Protein AF-A0A1T1HM61-F1 (afdb_monomer)

Secondary structure (DSSP, 8-state):
----S--HHHHHHHHHHSTTS-B-HHHHHHHHHHHHHHHHTTSS-HHHHHHHHHHHHHHBTT-

Mean predicted aligned error: 5.08 Å

Foldseek 3Di:
DDDPDQFPLLVVLCVVQCVVQADEPVSLVVSLVSLVVCVVVVRDDPVSSVVSNVSSVNRYPDD

Solvent-accessible surface area (backbone atoms only — not comparable to full-atom values): 3746 Å² total; per-residue (Å²): 140,88,80,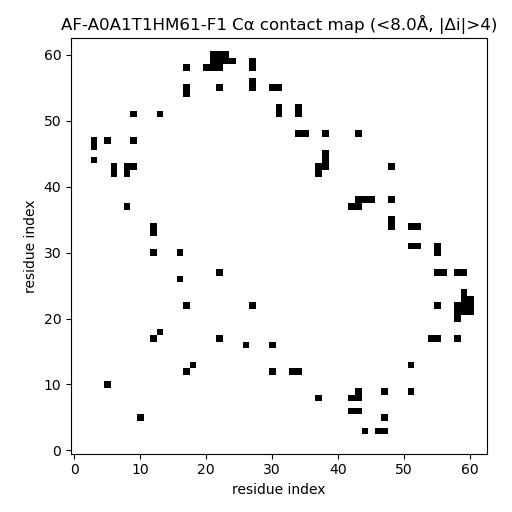91,74,74,44,72,57,53,54,50,49,45,58,75,65,47,72,79,60,62,29,53,73,70,55,33,54,49,43,50,55,52,44,53,53,36,40,76,70,63,54,35,53,72,68,55,40,55,47,52,52,52,52,46,60,73,20,39,72,85,124

Structure (mmCIF, N/CA/C/O backbone):
data_AF-A0A1T1HM61-F1
#
_entry.id   AF-A0A1T1HM61-F1
#
loop_
_atom_site.group_PDB
_atom_site.id
_atom_site.type_symbol
_atom_site.label_atom_id
_atom_site.label_alt_id
_atom_site.label_comp_id
_atom_site.label_asym_id
_atom_site.label_entity_id
_atom_site.label_seq_id
_atom_site.pdbx_PDB_ins_code
_atom_site.Cartn_x
_atom_site.Cartn_y
_atom_site.Cartn_z
_atom_site.occupancy
_atom_site.B_iso_or_equiv
_atom_site.auth_seq_id
_atom_site.auth_comp_id
_atom_site.auth_asym_id
_atom_site.auth_atom_id
_atom_site.pdbx_PDB_model_num
ATOM 1 N N . MET A 1 1 ? -17.052 -4.976 12.438 1.00 39.41 1 MET A N 1
ATOM 2 C CA . MET A 1 1 ? -16.612 -3.657 11.942 1.00 39.41 1 MET A CA 1
ATOM 3 C C . MET A 1 1 ? -16.544 -3.772 10.437 1.00 39.41 1 MET A C 1
ATOM 5 O O . MET A 1 1 ? -15.620 -4.397 9.947 1.00 39.41 1 MET A O 1
ATOM 9 N N . GLU A 1 2 ? -17.541 -3.258 9.725 1.00 42.31 2 GLU A N 1
ATOM 10 C CA . GLU A 1 2 ? -17.522 -3.220 8.261 1.00 42.31 2 GLU A CA 1
ATOM 11 C C . GLU A 1 2 ? -17.680 -1.770 7.817 1.00 42.31 2 GLU A C 1
ATOM 13 O O . GLU A 1 2 ? -18.767 -1.198 7.842 1.00 42.31 2 GLU A O 1
ATOM 18 N N . ALA A 1 3 ? -16.556 -1.169 7.447 1.00 41.06 3 ALA A N 1
ATOM 19 C CA . ALA A 1 3 ? -16.499 0.069 6.691 1.00 41.06 3 ALA A CA 1
ATOM 20 C C . ALA A 1 3 ? -15.463 -0.117 5.578 1.00 41.06 3 ALA A C 1
ATOM 22 O O . ALA A 1 3 ? -14.435 0.545 5.552 1.00 41.06 3 ALA A O 1
ATOM 23 N N . GLY A 1 4 ? -15.702 -1.068 4.676 1.00 56.31 4 GLY A N 1
ATOM 24 C CA . GLY A 1 4 ? -14.903 -1.189 3.459 1.00 56.31 4 GLY A CA 1
ATOM 25 C C . GLY A 1 4 ? -15.406 -0.196 2.419 1.00 56.31 4 GLY A C 1
ATO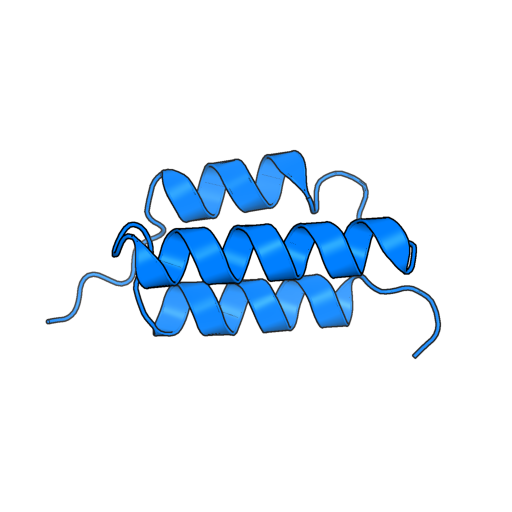M 26 O O . GLY A 1 4 ? -16.311 -0.546 1.668 1.00 56.31 4 GLY A O 1
ATOM 27 N N . LYS A 1 5 ? -14.895 1.047 2.410 1.00 55.56 5 LYS A N 1
ATOM 28 C CA . LYS A 1 5 ? -15.172 2.054 1.356 1.00 55.56 5 LYS A CA 1
ATOM 29 C C . LYS A 1 5 ? -13.998 3.030 1.137 1.00 55.56 5 LYS A C 1
ATOM 31 O O . LYS A 1 5 ? -14.204 4.240 1.047 1.00 55.56 5 LYS A O 1
ATOM 36 N N . ASN A 1 6 ? -12.779 2.507 1.011 1.00 66.25 6 ASN A N 1
ATOM 37 C CA . ASN A 1 6 ? -11.570 3.208 0.555 1.00 66.25 6 ASN A CA 1
ATOM 38 C C . ASN A 1 6 ? -11.246 4.474 1.345 1.00 66.25 6 ASN A C 1
ATOM 40 O O . ASN A 1 6 ? -11.498 5.596 0.881 1.00 66.25 6 ASN A O 1
ATOM 44 N N . SER A 1 7 ? -10.670 4.260 2.524 1.00 84.06 7 SER A N 1
ATOM 45 C CA . SER A 1 7 ? -9.996 5.252 3.352 1.00 84.06 7 SER A CA 1
ATOM 46 C C . SER A 1 7 ? -9.168 6.233 2.512 1.00 84.06 7 SER A C 1
ATOM 48 O O . SER A 1 7 ? -8.640 5.914 1.444 1.00 84.06 7 SER A O 1
ATOM 50 N N . ILE A 1 8 ? -9.051 7.474 2.992 1.00 91.75 8 ILE A N 1
ATOM 51 C CA . ILE A 1 8 ? -8.266 8.510 2.302 1.00 91.75 8 ILE A CA 1
ATOM 52 C C . ILE A 1 8 ? -6.818 8.032 2.095 1.00 91.75 8 ILE A C 1
ATOM 54 O O . ILE A 1 8 ? -6.256 8.253 1.027 1.00 91.75 8 ILE A O 1
ATOM 58 N N . ALA A 1 9 ? -6.259 7.314 3.074 1.00 93.38 9 ALA A N 1
ATOM 59 C CA . ALA A 1 9 ? -4.925 6.726 3.002 1.00 93.38 9 ALA A CA 1
ATOM 60 C C . ALA A 1 9 ? -4.775 5.726 1.846 1.00 93.38 9 ALA A C 1
ATOM 62 O O . ALA A 1 9 ? -3.826 5.842 1.076 1.00 93.38 9 ALA A O 1
ATOM 63 N N . TYR A 1 10 ? -5.734 4.811 1.670 1.00 93.19 10 TYR A N 1
ATOM 64 C CA . TYR A 1 10 ? -5.744 3.879 0.539 1.00 93.19 10 TYR A CA 1
ATOM 65 C C . TYR A 1 10 ? -5.738 4.621 -0.809 1.00 93.19 10 TYR A C 1
ATOM 67 O O . TYR A 1 10 ? -4.966 4.296 -1.710 1.00 93.19 10 TYR A O 1
ATOM 75 N N . ARG A 1 11 ? -6.572 5.663 -0.949 1.00 92.06 11 ARG A N 1
ATOM 76 C CA . ARG A 1 11 ? -6.687 6.418 -2.210 1.00 92.06 11 ARG A CA 1
ATOM 77 C C . ARG A 1 11 ? -5.414 7.192 -2.539 1.00 92.06 11 ARG A C 1
ATOM 79 O O . ARG A 1 11 ? -5.007 7.210 -3.696 1.00 92.06 11 ARG A O 1
ATOM 86 N N . ILE A 1 12 ? -4.811 7.830 -1.535 1.00 93.94 12 ILE A N 1
ATOM 87 C CA . ILE A 1 12 ? -3.544 8.555 -1.688 1.00 93.94 12 ILE A CA 1
ATOM 88 C C . ILE A 1 12 ? -2.444 7.581 -2.103 1.00 93.94 12 ILE A C 1
ATOM 90 O O . ILE A 1 12 ? -1.794 7.817 -3.115 1.00 93.94 12 ILE A O 1
ATOM 94 N N . TRP A 1 13 ? -2.322 6.446 -1.412 1.00 95.19 13 TRP A N 1
ATOM 95 C CA . TRP A 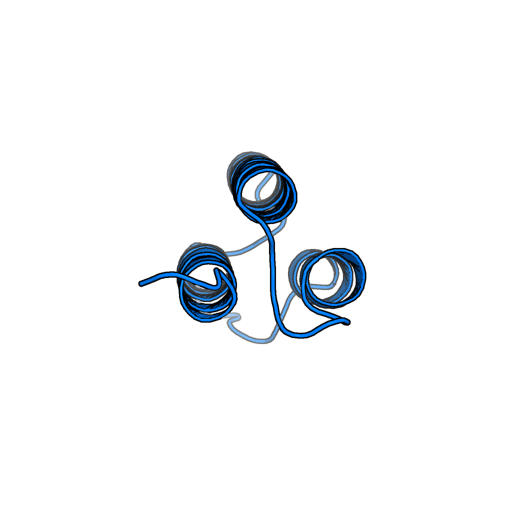1 13 ? -1.341 5.419 -1.755 1.00 95.19 13 TRP A CA 1
ATOM 96 C C . TRP A 1 13 ? -1.482 4.945 -3.208 1.00 95.19 13 TRP A C 1
ATOM 98 O O . TRP A 1 13 ? -0.490 4.869 -3.929 1.00 95.19 13 TRP A O 1
ATOM 108 N N . GLY A 1 14 ? -2.709 4.695 -3.681 1.00 93.19 14 GLY A N 1
ATOM 109 C CA . GLY A 1 14 ? -2.941 4.286 -5.069 1.00 93.19 14 GLY A CA 1
ATOM 110 C C . GLY A 1 14 ? -2.513 5.350 -6.088 1.00 93.19 14 GLY A C 1
ATOM 111 O O . GLY A 1 14 ? -1.937 5.018 -7.122 1.00 93.19 14 GLY A O 1
ATOM 112 N N . LEU A 1 15 ? -2.743 6.632 -5.790 1.00 91.81 15 LEU A N 1
ATOM 113 C CA . LEU A 1 15 ? -2.287 7.740 -6.637 1.00 91.81 15 LEU A CA 1
ATOM 114 C C . LEU A 1 15 ? -0.763 7.900 -6.625 1.00 91.81 15 LEU A C 1
ATOM 116 O O . LEU A 1 15 ? -0.186 8.214 -7.660 1.00 91.81 15 LEU A O 1
ATOM 120 N N . GLU A 1 16 ? -0.111 7.691 -5.485 1.00 92.00 16 GLU A N 1
ATOM 121 C CA . GLU A 1 16 ? 1.343 7.831 -5.365 1.00 92.00 16 GLU A CA 1
ATOM 122 C C . GLU A 1 16 ? 2.094 6.663 -6.009 1.00 92.00 16 GLU A C 1
ATOM 124 O O . GLU A 1 16 ? 3.127 6.871 -6.644 1.00 92.00 16 GLU A O 1
ATOM 129 N N . HIS A 1 17 ? 1.570 5.443 -5.870 1.00 91.25 17 HIS A N 1
ATOM 130 C CA . HIS A 1 17 ? 2.314 4.227 -6.191 1.00 91.25 17 HIS A CA 1
ATOM 131 C C . HIS A 1 17 ? 1.811 3.471 -7.420 1.00 91.25 17 HIS A C 1
ATOM 133 O O . HIS A 1 17 ? 2.565 2.669 -7.947 1.00 91.25 17 HIS A O 1
ATOM 139 N N . LEU A 1 18 ? 0.583 3.686 -7.906 1.00 86.88 18 LEU A N 1
ATOM 140 C CA . LEU A 1 18 ? 0.026 2.902 -9.025 1.00 86.88 18 LEU A CA 1
ATOM 141 C C . LEU A 1 18 ? -0.298 3.729 -10.277 1.00 86.88 18 LEU A C 1
ATOM 143 O O . LEU A 1 18 ? -0.747 3.168 -11.275 1.00 86.88 18 LEU A O 1
ATOM 147 N N . HIS A 1 19 ? -0.060 5.045 -10.270 1.00 73.94 19 HIS A N 1
ATOM 148 C CA . HIS A 1 19 ? -0.493 5.945 -11.349 1.00 73.94 19 HIS A CA 1
ATOM 149 C C . HIS A 1 19 ? 0.072 5.592 -12.737 1.00 73.94 19 HIS A C 1
ATOM 151 O O . HIS A 1 19 ? -0.595 5.821 -13.744 1.00 73.94 19 HIS A O 1
ATOM 157 N N . TYR A 1 20 ? 1.268 4.998 -12.795 1.00 71.06 20 TYR A N 1
ATOM 158 C CA . TYR A 1 20 ? 1.949 4.648 -14.048 1.00 71.06 20 TYR A CA 1
ATOM 159 C C . TYR A 1 20 ? 1.770 3.179 -14.475 1.00 71.06 20 TYR A C 1
ATOM 161 O O . TYR A 1 20 ? 2.303 2.770 -15.504 1.00 71.06 20 TYR A O 1
ATOM 169 N N . GLY A 1 21 ? 0.985 2.391 -13.728 1.00 73.25 21 GLY A N 1
ATOM 170 C CA . GLY A 1 21 ? 0.515 1.050 -14.103 1.00 73.25 21 GLY A CA 1
ATOM 171 C C . GLY A 1 21 ? 1.542 -0.086 -14.037 1.00 73.25 21 GLY A C 1
ATOM 172 O O . GLY A 1 21 ? 1.154 -1.215 -13.749 1.00 73.25 21 GLY A O 1
ATOM 173 N N . ILE A 1 22 ? 2.828 0.191 -14.265 1.00 86.12 22 ILE A N 1
ATOM 174 C CA . ILE A 1 22 ? 3.916 -0.787 -14.164 1.00 86.12 22 ILE A CA 1
ATOM 175 C C . ILE A 1 22 ? 4.956 -0.293 -13.162 1.00 86.12 22 ILE A C 1
ATOM 177 O O . ILE A 1 22 ? 5.518 0.784 -13.337 1.00 86.12 22 ILE A O 1
ATOM 181 N N . LEU A 1 23 ? 5.240 -1.116 -12.156 1.00 88.19 23 LEU A N 1
ATOM 182 C CA . LEU A 1 23 ? 6.273 -0.883 -11.157 1.00 88.19 23 LEU A CA 1
ATOM 183 C C . LEU A 1 23 ? 7.532 -1.673 -11.491 1.00 88.19 23 LEU A C 1
ATOM 185 O O . LEU A 1 23 ? 7.476 -2.865 -11.808 1.00 88.19 23 LEU A O 1
ATOM 189 N N . CYS A 1 24 ? 8.687 -1.027 -11.350 1.00 91.00 24 CYS A N 1
ATOM 190 C CA . CYS A 1 24 ? 9.946 -1.734 -11.171 1.00 91.00 24 CYS A CA 1
ATOM 191 C C . CYS A 1 24 ? 10.050 -2.290 -9.741 1.00 91.00 24 CYS A C 1
ATOM 193 O O . CYS A 1 24 ? 9.298 -1.912 -8.842 1.00 91.00 24 CYS A O 1
ATOM 195 N N . LYS A 1 25 ? 11.034 -3.16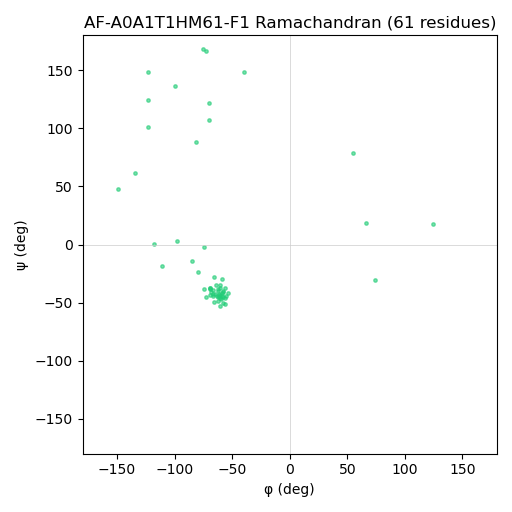4 -9.500 1.00 91.06 25 LYS A N 1
ATOM 196 C CA . LYS A 1 25 ? 11.232 -3.799 -8.188 1.00 91.06 25 LYS A CA 1
ATOM 197 C C . LYS A 1 25 ? 11.332 -2.792 -7.031 1.00 91.06 25 LYS A C 1
ATOM 199 O O . LYS A 1 25 ? 10.737 -3.015 -5.988 1.00 91.06 25 LYS A O 1
ATOM 204 N N . ALA A 1 26 ? 12.045 -1.681 -7.223 1.00 92.00 26 ALA A N 1
ATOM 205 C CA . ALA A 1 26 ? 12.204 -0.669 -6.178 1.00 92.00 26 ALA A CA 1
ATOM 206 C C . ALA A 1 26 ? 10.895 0.084 -5.877 1.00 92.00 26 ALA A C 1
ATOM 208 O O . ALA A 1 26 ? 10.611 0.388 -4.722 1.00 92.00 26 ALA A O 1
ATOM 209 N N . GLU A 1 27 ? 10.088 0.365 -6.903 1.00 92.81 27 GLU A N 1
ATOM 210 C CA . GLU A 1 27 ? 8.776 1.007 -6.743 1.00 92.81 27 GLU A CA 1
ATOM 211 C C . GLU A 1 27 ? 7.775 0.067 -6.071 1.00 92.81 27 GLU A C 1
ATOM 213 O O . GLU A 1 27 ? 7.012 0.498 -5.210 1.00 92.81 27 GLU A O 1
ATOM 218 N N . TYR A 1 28 ? 7.827 -1.223 -6.411 1.00 94.06 28 TYR A N 1
ATOM 219 C CA . TYR A 1 28 ? 7.074 -2.267 -5.728 1.00 94.06 28 TYR A CA 1
ATOM 220 C C . TYR A 1 28 ? 7.452 -2.354 -4.246 1.00 94.06 28 TYR A C 1
ATOM 222 O O . TYR A 1 28 ? 6.574 -2.236 -3.396 1.00 94.06 28 TYR A O 1
ATOM 230 N N . ASP A 1 29 ? 8.743 -2.484 -3.921 1.00 95.31 29 ASP A N 1
ATOM 231 C CA . ASP A 1 29 ? 9.204 -2.588 -2.530 1.00 95.31 29 ASP A CA 1
ATOM 232 C C . ASP A 1 29 ? 8.758 -1.363 -1.709 1.00 95.31 29 ASP A C 1
ATOM 234 O O . ASP A 1 29 ? 8.283 -1.498 -0.580 1.00 95.31 29 ASP A O 1
ATOM 238 N N . LEU A 1 30 ? 8.832 -0.164 -2.298 1.00 95.56 30 LEU A N 1
ATOM 239 C CA . LEU A 1 30 ? 8.341 1.062 -1.670 1.00 95.56 30 LEU A CA 1
ATOM 240 C C . LEU A 1 30 ? 6.817 1.048 -1.471 1.00 95.56 30 LEU A C 1
ATOM 242 O O . LEU A 1 30 ? 6.339 1.449 -0.411 1.00 95.56 30 LEU A O 1
ATOM 246 N N . ALA A 1 31 ? 6.053 0.580 -2.459 1.00 95.44 31 ALA A N 1
ATOM 247 C CA . ALA A 1 31 ? 4.600 0.481 -2.364 1.00 95.44 31 ALA A CA 1
ATOM 248 C C . ALA A 1 31 ? 4.169 -0.473 -1.235 1.00 95.44 31 ALA A C 1
ATOM 250 O O . ALA A 1 31 ? 3.244 -0.143 -0.489 1.00 95.44 31 ALA A O 1
ATOM 251 N N . ILE A 1 32 ? 4.867 -1.604 -1.069 1.00 97.25 32 ILE A N 1
ATOM 252 C CA . ILE A 1 32 ? 4.627 -2.571 0.014 1.00 97.25 32 ILE A CA 1
ATOM 253 C C . ILE A 1 32 ? 4.963 -1.963 1.378 1.00 97.25 32 ILE A C 1
ATOM 255 O O . ILE A 1 32 ? 4.117 -1.978 2.268 1.00 97.25 32 ILE A O 1
ATOM 259 N N . LEU A 1 33 ? 6.139 -1.344 1.529 1.00 97.75 33 LEU A N 1
ATOM 260 C CA . LEU A 1 33 ? 6.543 -0.708 2.791 1.00 97.75 33 LEU A CA 1
ATOM 261 C C . LEU A 1 33 ? 5.560 0.382 3.236 1.00 97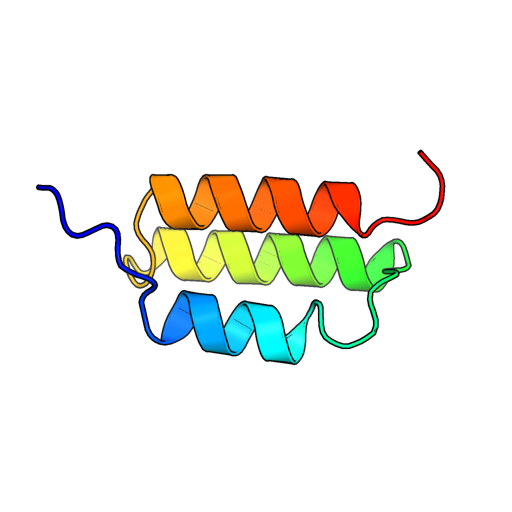.75 33 LEU A C 1
ATOM 263 O O . LEU A 1 33 ? 5.220 0.479 4.417 1.00 97.75 33 LEU A O 1
ATOM 267 N N . THR A 1 34 ? 5.079 1.203 2.301 1.00 97.19 34 THR A N 1
ATOM 268 C CA . THR A 1 34 ? 4.066 2.214 2.618 1.00 97.19 34 THR A CA 1
ATOM 269 C C . THR A 1 34 ? 2.732 1.566 2.998 1.00 97.19 34 THR A C 1
ATOM 271 O O . THR A 1 34 ? 2.085 2.034 3.935 1.00 97.19 34 THR A O 1
ATOM 274 N N . ALA A 1 35 ? 2.322 0.483 2.327 1.00 96.75 35 ALA A N 1
ATOM 275 C CA . ALA A 1 35 ? 1.097 -0.243 2.665 1.00 96.75 35 ALA A CA 1
ATOM 276 C C . ALA A 1 35 ? 1.155 -0.856 4.075 1.00 96.75 35 ALA A C 1
ATOM 278 O O . ALA A 1 35 ? 0.201 -0.699 4.841 1.00 96.75 35 ALA A O 1
ATOM 279 N N . ASP A 1 36 ? 2.282 -1.475 4.438 1.00 97.69 36 ASP A N 1
ATOM 280 C CA . ASP A 1 36 ? 2.521 -2.037 5.773 1.00 97.69 36 ASP A CA 1
ATOM 281 C C . ASP A 1 36 ? 2.391 -0.955 6.847 1.00 97.69 36 ASP A C 1
ATOM 283 O O . ASP A 1 36 ? 1.605 -1.092 7.786 1.00 97.69 36 ASP A O 1
ATOM 287 N N . LYS A 1 37 ? 3.075 0.179 6.658 1.00 97.31 37 LYS A N 1
ATOM 288 C CA . LYS A 1 37 ? 3.016 1.305 7.596 1.00 97.31 37 LYS A CA 1
ATOM 289 C C . LYS A 1 37 ? 1.592 1.831 7.784 1.00 97.31 37 LYS A C 1
ATOM 291 O O . LYS A 1 37 ? 1.174 2.107 8.906 1.00 97.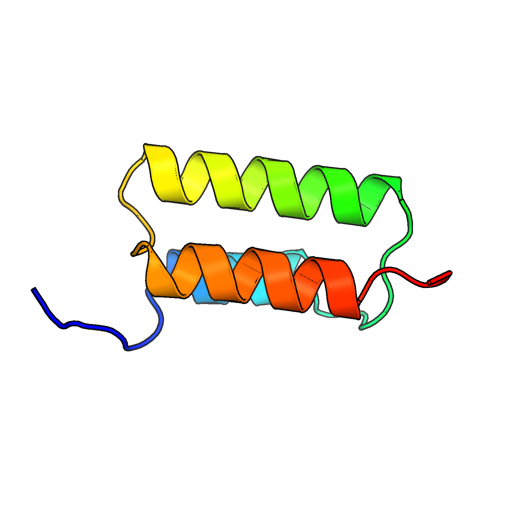31 37 LYS A O 1
ATOM 296 N N . LEU A 1 38 ? 0.833 1.984 6.698 1.00 96.00 38 LEU A N 1
ATOM 297 C CA . LEU A 1 38 ? -0.549 2.463 6.772 1.00 96.00 38 LEU A CA 1
ATOM 298 C C . LEU A 1 38 ? -1.456 1.493 7.540 1.00 96.00 38 LEU A C 1
ATOM 300 O O . LEU A 1 38 ? -2.370 1.941 8.240 1.00 96.00 38 LEU A O 1
ATOM 304 N N . TYR A 1 39 ? -1.214 0.187 7.425 1.00 96.19 39 TYR A N 1
ATOM 305 C CA . TYR A 1 39 ? -1.956 -0.832 8.162 1.00 96.19 39 TYR A CA 1
ATOM 306 C C . TYR A 1 39 ? -1.583 -0.847 9.650 1.00 96.19 39 TYR A C 1
ATOM 308 O O . TYR A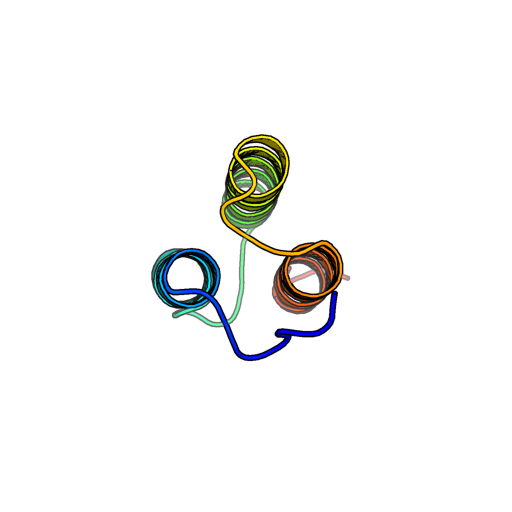 1 39 ? -2.475 -0.841 10.498 1.00 96.19 39 TYR A O 1
ATOM 316 N N . GLU A 1 40 ? -0.290 -0.782 9.980 1.00 96.50 40 GLU A N 1
ATOM 317 C CA . GLU A 1 40 ? 0.194 -0.704 11.367 1.00 96.50 40 GLU A CA 1
ATOM 318 C C . GLU A 1 40 ? -0.326 0.539 12.101 1.00 96.50 40 GLU A C 1
ATOM 320 O O . GLU A 1 40 ? -0.696 0.471 13.273 1.00 96.50 40 GLU A O 1
ATOM 325 N N . GLU A 1 41 ? -0.423 1.672 11.402 1.00 94.94 41 GLU A N 1
ATOM 326 C CA . GLU A 1 41 ? -0.993 2.916 11.932 1.00 94.94 41 GLU A CA 1
ATOM 327 C C . GLU A 1 41 ? -2.534 2.886 12.032 1.00 94.94 41 GLU A C 1
ATOM 329 O O . GLU A 1 41 ? -3.142 3.863 12.476 1.00 94.94 41 GLU A O 1
ATOM 334 N N . GLY A 1 42 ? -3.188 1.801 11.601 1.00 93.50 42 GLY A N 1
ATOM 335 C CA . GLY A 1 42 ? -4.648 1.662 11.594 1.00 93.50 42 GLY A CA 1
ATOM 336 C C . GLY A 1 42 ? -5.357 2.610 10.622 1.00 93.50 42 GLY A C 1
ATOM 337 O O . GLY A 1 42 ? -6.555 2.862 10.767 1.00 93.50 42 GLY A O 1
ATOM 338 N N . LYS A 1 43 ? -4.630 3.167 9.644 1.00 93.94 43 LYS A N 1
ATOM 339 C CA . LYS A 1 43 ? -5.165 4.111 8.646 1.00 93.94 43 LYS A CA 1
ATOM 340 C C . LYS A 1 43 ? -5.910 3.418 7.514 1.00 93.94 43 LYS A C 1
ATOM 342 O O . LYS A 1 43 ? -6.745 4.053 6.870 1.00 93.94 43 LYS A O 1
ATOM 347 N N . VAL A 1 44 ? -5.598 2.148 7.279 1.00 93.56 44 VAL A N 1
ATOM 348 C CA . VAL A 1 44 ? -6.306 1.277 6.341 1.00 93.56 44 VAL A CA 1
ATOM 349 C C . VAL A 1 44 ? -6.810 0.039 7.073 1.00 93.56 44 VAL A C 1
ATOM 351 O O . VAL A 1 44 ? -6.203 -0.434 8.035 1.00 93.56 44 VAL A O 1
ATOM 354 N N . SER A 1 45 ? -7.944 -0.488 6.626 1.00 93.88 45 SER A N 1
ATOM 355 C CA . SER A 1 45 ? -8.455 -1.767 7.122 1.00 93.88 45 SER A CA 1
ATOM 356 C C . SER A 1 45 ? -7.621 -2.942 6.599 1.00 93.88 45 SER A C 1
ATOM 358 O O . SER A 1 45 ? -6.851 -2.812 5.649 1.00 93.88 45 SER A O 1
ATOM 360 N N . ARG A 1 46 ? -7.812 -4.128 7.187 1.00 94.44 46 ARG A N 1
ATOM 361 C CA . ARG A 1 46 ? -7.166 -5.357 6.704 1.00 94.44 46 ARG A CA 1
ATOM 362 C C . ARG A 1 46 ? -7.510 -5.660 5.242 1.00 94.44 46 ARG A C 1
ATOM 364 O O . ARG A 1 46 ? -6.635 -6.088 4.500 1.00 94.44 46 ARG A O 1
ATOM 371 N N . ASP A 1 47 ? -8.760 -5.449 4.839 1.00 94.50 47 ASP A N 1
ATOM 372 C CA . ASP A 1 47 ? -9.197 -5.725 3.468 1.00 94.50 47 ASP A CA 1
ATOM 373 C C . ASP A 1 47 ? -8.555 -4.750 2.473 1.00 94.50 47 ASP A C 1
ATOM 375 O O . ASP A 1 47 ? -8.064 -5.176 1.431 1.00 94.50 47 ASP A O 1
ATOM 379 N N . GLU A 1 48 ? -8.468 -3.466 2.836 1.00 94.44 48 GLU A N 1
ATOM 380 C CA . GLU A 1 48 ? -7.760 -2.449 2.047 1.00 94.44 48 GLU A CA 1
ATOM 381 C C . GLU A 1 48 ? -6.272 -2.776 1.923 1.00 94.44 48 GLU A C 1
ATOM 383 O 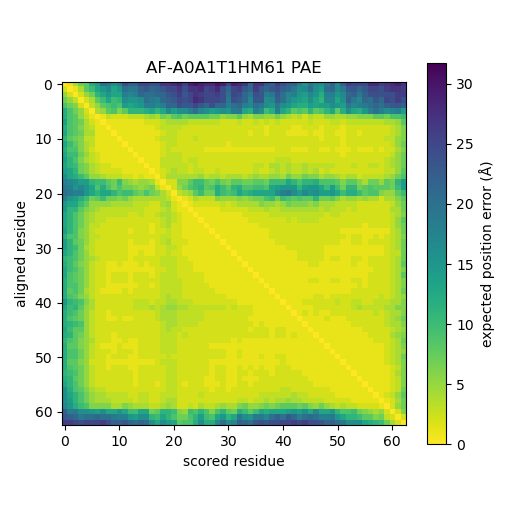O . GLU A 1 48 ? -5.735 -2.742 0.821 1.00 94.44 48 GLU A O 1
ATOM 388 N N . TYR A 1 49 ? -5.621 -3.166 3.021 1.00 95.56 49 TYR A N 1
ATOM 389 C CA . TYR A 1 49 ? -4.231 -3.614 3.001 1.00 95.56 49 TYR A CA 1
ATOM 390 C C . TYR A 1 49 ? -4.028 -4.790 2.037 1.00 95.56 49 TYR A C 1
ATOM 392 O O . TYR A 1 49 ? -3.182 -4.726 1.150 1.00 95.56 49 TYR A O 1
ATOM 400 N N . LEU A 1 50 ? -4.844 -5.845 2.144 1.00 95.69 50 LEU A N 1
ATOM 401 C CA . LEU A 1 50 ? -4.746 -7.004 1.251 1.00 95.69 50 LEU A CA 1
ATOM 402 C C . LEU A 1 50 ? -4.967 -6.626 -0.218 1.00 95.69 50 LEU A C 1
ATOM 404 O O . LEU A 1 50 ? -4.339 -7.210 -1.104 1.00 95.69 50 LEU A O 1
ATOM 408 N N . GLU A 1 51 ? -5.844 -5.665 -0.491 1.00 94.81 51 GLU A N 1
ATOM 409 C CA . GLU A 1 51 ? -6.053 -5.147 -1.838 1.00 94.81 51 GLU A CA 1
ATOM 410 C C . GLU A 1 51 ? -4.846 -4.347 -2.345 1.00 94.81 51 GLU A C 1
ATOM 412 O O . GLU A 1 51 ? -4.408 -4.582 -3.470 1.00 94.81 51 GLU A O 1
ATOM 417 N N . MET A 1 52 ? -4.245 -3.488 -1.517 1.00 95.00 52 MET A N 1
ATOM 418 C CA . MET A 1 52 ? -3.015 -2.755 -1.853 1.00 95.00 52 MET A CA 1
ATOM 419 C C . MET A 1 52 ? -1.888 -3.717 -2.245 1.00 95.00 52 MET A C 1
ATOM 421 O O . MET A 1 52 ? -1.267 -3.541 -3.293 1.00 95.00 52 MET A O 1
ATOM 425 N N . ILE A 1 53 ? -1.682 -4.791 -1.474 1.00 96.06 53 ILE A N 1
ATOM 426 C CA . ILE A 1 53 ? -0.683 -5.821 -1.800 1.00 96.06 53 ILE A CA 1
ATOM 427 C C . ILE A 1 53 ? -1.000 -6.487 -3.146 1.00 96.06 53 ILE A C 1
ATOM 429 O O . ILE A 1 53 ? -0.118 -6.621 -3.992 1.00 96.06 53 ILE A O 1
ATOM 433 N N . ARG A 1 54 ? -2.262 -6.868 -3.393 1.00 94.00 54 ARG A N 1
ATOM 434 C CA . ARG A 1 54 ? -2.674 -7.476 -4.674 1.00 94.00 54 ARG A CA 1
ATOM 435 C C . ARG A 1 54 ? -2.426 -6.550 -5.862 1.00 94.00 54 ARG A C 1
ATOM 437 O O . ARG A 1 54 ? -1.944 -7.018 -6.891 1.00 94.00 54 ARG A O 1
ATOM 444 N N . LEU A 1 55 ? -2.746 -5.265 -5.725 1.00 93.19 55 LEU A N 1
ATOM 445 C CA . LEU A 1 55 ? -2.546 -4.273 -6.779 1.00 93.19 55 LEU A CA 1
ATOM 446 C C . LEU A 1 55 ? -1.058 -4.041 -7.058 1.00 93.19 55 LEU A C 1
ATOM 448 O O . LEU A 1 55 ? -0.660 -4.042 -8.219 1.00 93.19 55 LEU A O 1
ATOM 452 N N . ALA A 1 56 ? -0.231 -3.914 -6.015 1.00 93.38 56 ALA A N 1
ATOM 453 C CA . ALA A 1 56 ? 1.216 -3.771 -6.165 1.00 93.38 56 ALA A CA 1
ATOM 454 C C . ALA A 1 56 ? 1.837 -4.997 -6.853 1.00 93.38 56 ALA A C 1
ATOM 456 O O . ALA A 1 56 ? 2.614 -4.841 -7.793 1.00 93.38 56 ALA A O 1
ATOM 457 N N . CYS A 1 57 ? 1.444 -6.214 -6.456 1.00 91.81 57 CYS A N 1
ATOM 458 C CA . CYS A 1 57 ? 1.893 -7.445 -7.114 1.00 91.81 57 CYS A CA 1
ATOM 459 C C . CYS A 1 57 ? 1.466 -7.502 -8.584 1.00 91.81 57 CYS A C 1
ATOM 461 O O . CYS A 1 57 ? 2.262 -7.885 -9.434 1.00 91.81 57 CYS A O 1
ATOM 463 N N . GLY A 1 58 ? 0.226 -7.110 -8.892 1.00 91.31 58 GLY A N 1
ATOM 464 C CA . GLY A 1 58 ? -0.272 -7.067 -10.269 1.00 91.31 58 GLY A CA 1
ATOM 465 C C . GLY A 1 58 ? 0.431 -6.024 -11.141 1.00 91.31 58 GLY A C 1
ATOM 466 O O . GLY A 1 58 ? 0.533 -6.214 -12.350 1.00 91.31 58 GLY A O 1
ATOM 467 N N . ALA A 1 59 ? 0.930 -4.943 -10.538 1.00 90.62 59 ALA A N 1
ATOM 468 C CA . ALA A 1 59 ? 1.652 -3.882 -11.230 1.00 90.62 59 ALA A CA 1
ATOM 469 C C . ALA A 1 59 ? 3.151 -4.181 -11.419 1.00 90.62 59 ALA A C 1
ATOM 471 O O . ALA A 1 59 ? 3.805 -3.510 -12.214 1.00 90.62 59 ALA A O 1
ATOM 472 N N . LEU A 1 60 ? 3.725 -5.169 -10.725 1.00 89.44 60 LEU A N 1
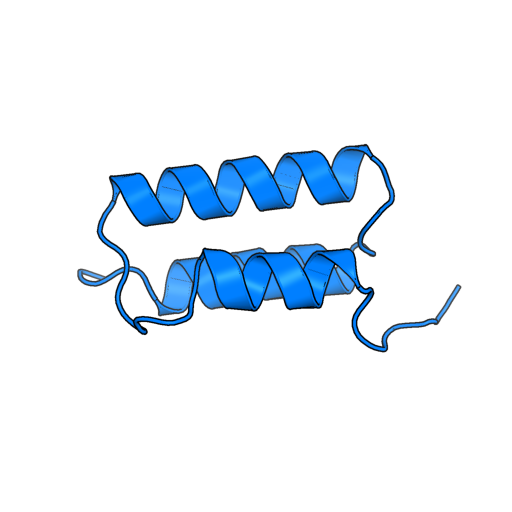ATOM 473 C CA . LEU A 1 60 ? 5.135 -5.530 -10.877 1.00 89.44 60 LEU A CA 1
ATOM 474 C C . LEU A 1 60 ? 5.378 -6.183 -12.250 1.00 89.44 60 LEU A C 1
ATOM 476 O O . LEU A 1 60 ? 5.016 -7.341 -12.475 1.00 89.44 60 LEU A O 1
ATOM 480 N N . ALA A 1 61 ? 6.023 -5.464 -13.176 1.00 71.00 61 ALA A N 1
ATOM 481 C CA . ALA A 1 61 ? 6.393 -6.051 -14.465 1.00 71.00 61 ALA A CA 1
ATOM 482 C C . ALA A 1 61 ? 7.510 -7.083 -14.290 1.00 71.00 61 ALA A C 1
ATOM 484 O O . ALA A 1 61 ? 8.608 -6.759 -13.835 1.00 71.00 61 ALA A O 1
ATOM 485 N N . GLY A 1 62 ? 7.226 -8.316 -14.713 1.00 60.66 62 GLY A N 1
ATOM 486 C CA . GLY A 1 62 ? 8.182 -9.424 -14.721 1.00 60.66 62 GLY A CA 1
ATOM 487 C C . GLY A 1 62 ? 7.748 -10.684 -13.967 1.00 60.66 62 GLY A C 1
ATOM 488 O O . GLY A 1 62 ? 8.623 -11.491 -13.659 1.00 60.66 62 GLY A O 1
ATOM 489 N N . SER A 1 63 ? 6.452 -10.853 -13.664 1.00 52.62 63 SER A N 1
ATOM 490 C CA . SER A 1 63 ? 5.898 -12.149 -13.223 1.00 52.62 63 SER A CA 1
ATOM 491 C C . SER A 1 63 ? 5.676 -13.104 -14.394 1.00 52.62 63 SER A C 1
ATOM 493 O O . SER A 1 63 ? 5.244 -12.617 -15.464 1.00 52.62 63 SER A O 1
#

pLDDT: mean 86.83, std 14.93, range [39.41, 97.75]

Radius of gyration: 11.27 Å; Cα contacts (8 Å, |Δi|>4): 56; chains: 1; bounding box: 30×21×27 Å

Sequence (63 aa):
MEAGKNSIAYRIWGLEHLHYGILCKAEYDLAILTADKLYEEGKVSRDEYLEMIRLACGALAGS

Nearest PDB structures (foldseek):
  6iv0-assembly1_B  TM=8.716E-01  e=2.008E+00  Klebsiella pneumoniae IS53
  4wd7-assembly1_C  TM=8.771E-01  e=2.926E+00  Klebsiella pneumoniae UHKPC96
  6iv1-assembly1_A  TM=8.778E-01  e=3.531E+00  Klebsiella pneumoniae IS53
  8y39-assembly1_t  TM=6.677E-01  e=4.263E+00  Staphylococcus aureus
  6jlf-assembly1_E  TM=6.798E-01  e=5.478E+00  Klebsiella pneumoniae IS53